Protein AF-A0A7V6IPU3-F1 (afdb_monomer)

pLDDT: mean 72.66, std 13.8, range [31.92, 90.69]

Nearest PDB structures (foldseek):
  6m97-assembly1_A  TM=2.566E-01  e=7.942E+00  Salmo salar

Radius of gyration: 19.43 Å; Cα contacts (8 Å, |Δi|>4): 149; chains: 1; bounding box: 66×38×51 Å

Mean predicted aligned error: 11.14 Å

Foldseek 3Di:
DDDDDDDDPPDPPPPPVDDDPVLVVLLVVLLVVLLVLLVVLVVVCVPVVCVVVSLVVSLVVCVVSLLVSLVVDQDFPSQLSSLLSNQVSVCVVPLNPQLNVLSNVLSNVLRVLCVVVVSPDPVSSVVSSVSSSCSSVSSCVCVVVCVVVVVVVVVVD

Sequence (157 aa):
MPKTKKEEKQAIIPENKQFTARDAIQIGLHAALLFFLSGLVGSIGFVPVLYPAAPFVIAIVCGPVFFLFLNKVRHFGMITAVGTLQGAFLAITGHGIYSLLAAFILGLIADILCRMGNYRSFKHSLFGYAFYAVIMATSYFPMIFSADTFYANIANS

Solvent-accessible surface area (backbone atoms only — not comparable to full-atom values): 8663 Å² total; per-residue (Å²): 140,89,83,82,88,82,88,78,90,71,71,85,68,75,85,70,88,64,90,45,74,68,55,55,51,49,37,51,54,51,34,52,52,50,49,53,51,43,53,60,47,48,59,61,31,76,45,73,87,41,39,84,52,32,48,59,55,38,36,65,66,44,45,64,54,52,56,58,44,44,76,69,58,86,64,89,57,51,53,24,52,28,31,30,52,47,13,46,51,45,26,74,75,67,50,36,71,63,22,28,56,48,11,38,55,32,12,45,50,18,31,52,40,20,55,76,30,70,67,71,38,68,71,28,48,50,52,16,47,52,38,46,44,47,43,58,54,37,58,51,48,59,60,64,73,42,42,62,58,49,54,53,50,61,75,74,107

Secondary structure (DSSP, 8-state):
-----------------S--HHHHHHHHHHHHHHHHHHHHHHGGGGSGGGTTTHHHHHHHHHHHHHHHHHTT--STTHHHHHHHHHHHHHIIIII-HHHHHHHHHHHHHHHHHHHHTTTT-HHHHHHHHHHHHHHHHGGGHHHHHTHHHHHHHHHT-

Structure (mmCIF, N/CA/C/O backbone):
data_AF-A0A7V6IPU3-F1
#
_entry.id   AF-A0A7V6IPU3-F1
#
loop_
_atom_site.group_PDB
_atom_site.id
_atom_site.type_symbol
_atom_site.label_atom_id
_atom_site.label_alt_id
_atom_site.label_comp_id
_atom_site.label_asym_id
_atom_site.label_entity_id
_atom_site.label_seq_id
_atom_site.pdbx_PDB_ins_code
_atom_site.Cartn_x
_atom_site.Cartn_y
_atom_site.Cartn_z
_atom_site.occupancy
_atom_site.B_iso_or_equiv
_atom_site.auth_seq_id
_atom_site.auth_comp_id
_atom_site.auth_asym_id
_atom_site.auth_atom_id
_atom_site.pdbx_PDB_model_num
ATOM 1 N N . MET A 1 1 ? -44.914 -26.366 18.063 1.00 41.62 1 MET A N 1
ATOM 2 C CA . MET A 1 1 ? -43.564 -26.955 17.940 1.00 41.62 1 MET A CA 1
ATOM 3 C C . MET A 1 1 ? -42.549 -25.809 17.890 1.00 41.62 1 MET A C 1
ATOM 5 O O . MET A 1 1 ? -42.590 -25.040 16.939 1.00 41.62 1 MET A O 1
ATOM 9 N N . PRO A 1 2 ? -41.757 -25.605 18.955 1.00 43.22 2 PRO A N 1
ATOM 10 C CA . PRO A 1 2 ? -40.824 -24.490 19.119 1.00 43.22 2 PRO A CA 1
ATOM 11 C C . PRO A 1 2 ? -39.392 -24.855 18.689 1.00 43.22 2 PRO A C 1
ATOM 13 O O . PRO A 1 2 ? -38.959 -25.983 18.910 1.00 43.22 2 PRO A O 1
ATOM 16 N N . LYS A 1 3 ? -38.644 -23.872 18.171 1.00 41.22 3 LYS A N 1
ATOM 17 C CA . LYS A 1 3 ? -37.190 -23.697 18.374 1.00 41.22 3 LYS A CA 1
ATOM 18 C C . LYS A 1 3 ? -36.912 -22.183 18.442 1.00 41.22 3 LYS A C 1
ATOM 20 O O . LYS A 1 3 ? -37.068 -21.494 17.445 1.00 41.22 3 LYS A O 1
ATOM 25 N N . THR A 1 4 ? -36.912 -21.586 19.637 1.00 41.66 4 THR A N 1
ATOM 26 C CA . THR A 1 4 ? -35.727 -21.161 20.428 1.00 41.66 4 THR A CA 1
ATOM 27 C C . THR A 1 4 ? -34.761 -20.230 19.676 1.00 41.66 4 THR A C 1
ATOM 29 O O . THR A 1 4 ? -34.128 -20.676 18.733 1.00 41.66 4 THR A O 1
ATOM 32 N N . LYS A 1 5 ? -34.732 -18.914 19.955 1.00 43.34 5 LYS A N 1
ATOM 33 C CA . LYS A 1 5 ? -34.099 -18.189 21.093 1.00 43.34 5 LYS A CA 1
ATOM 34 C C . LYS A 1 5 ? -32.585 -17.989 20.884 1.00 43.34 5 LYS A C 1
ATOM 36 O O . LYS A 1 5 ? -31.898 -18.977 20.662 1.00 43.34 5 LYS A O 1
ATOM 41 N N . LYS A 1 6 ? -32.141 -16.743 21.140 1.00 31.92 6 LYS A N 1
ATOM 42 C CA . LYS A 1 6 ? -30.771 -16.235 21.405 1.00 31.92 6 LYS A CA 1
ATOM 43 C C . LYS A 1 6 ? -30.076 -15.514 20.239 1.00 31.92 6 LYS A C 1
ATOM 45 O O . LYS A 1 6 ? -29.874 -16.089 19.186 1.00 31.92 6 LYS A O 1
ATOM 50 N N . GLU A 1 7 ? -29.943 -14.188 20.367 1.00 37.41 7 GLU A N 1
ATOM 51 C CA . GLU A 1 7 ? -28.672 -13.480 20.673 1.00 37.41 7 GLU A CA 1
ATOM 52 C C . GLU A 1 7 ? -27.979 -13.146 19.332 1.00 37.41 7 GLU A C 1
ATOM 54 O O . GLU A 1 7 ? -27.598 -14.032 18.595 1.00 37.41 7 GLU A O 1
ATOM 59 N N . GLU A 1 8 ? -27.952 -11.908 18.843 1.00 40.06 8 GLU A N 1
ATOM 60 C CA . GLU A 1 8 ? -27.145 -10.830 19.401 1.00 40.06 8 GLU A CA 1
ATOM 61 C C . GLU A 1 8 ? -27.760 -9.453 19.128 1.00 40.06 8 GLU A C 1
ATOM 63 O O . GLU A 1 8 ? -27.761 -8.914 18.021 1.00 40.06 8 GLU A O 1
ATOM 68 N N . LYS A 1 9 ? -28.191 -8.831 20.219 1.00 40.31 9 LYS A N 1
ATOM 69 C CA . LYS A 1 9 ? -28.254 -7.385 20.381 1.00 40.31 9 LYS A CA 1
ATOM 70 C C . LYS A 1 9 ? -26.805 -6.864 20.381 1.00 40.31 9 LYS A C 1
ATOM 72 O O . LYS A 1 9 ? -26.253 -6.595 21.442 1.00 40.31 9 LYS A O 1
ATOM 77 N N . GLN A 1 10 ? -26.147 -6.815 19.221 1.00 39.28 10 GLN A N 1
ATOM 78 C CA . GLN A 1 10 ? -24.788 -6.277 19.118 1.00 39.28 10 GLN A CA 1
ATOM 79 C C . GLN A 1 10 ? -24.869 -4.756 19.211 1.00 39.28 10 GLN A C 1
ATOM 81 O O . GLN A 1 10 ? -25.405 -4.086 18.329 1.00 39.28 10 GLN A O 1
ATOM 86 N N . ALA A 1 11 ? -24.406 -4.263 20.358 1.00 37.53 11 ALA A N 1
ATOM 87 C CA . ALA A 1 11 ? -24.369 -2.872 20.757 1.00 37.53 11 ALA A CA 1
ATOM 88 C C . ALA A 1 11 ? -24.017 -1.956 19.581 1.00 37.53 11 ALA A C 1
ATOM 90 O O . ALA A 1 11 ? -22.993 -2.131 18.922 1.00 37.53 11 ALA A O 1
ATOM 91 N N . ILE A 1 12 ? -24.855 -0.945 19.369 1.00 44.53 12 ILE A N 1
ATOM 92 C CA . ILE A 1 12 ? -24.454 0.281 18.691 1.00 44.53 12 ILE A CA 1
ATOM 93 C C . ILE A 1 12 ? -23.377 0.877 19.604 1.00 44.53 12 ILE A C 1
ATOM 95 O O . ILE A 1 12 ? -23.681 1.584 20.561 1.00 44.53 12 ILE A O 1
ATOM 99 N N . ILE A 1 13 ? -22.126 0.454 19.412 1.00 47.09 13 ILE A N 1
ATOM 100 C CA . ILE A 1 13 ? -20.990 1.024 20.124 1.00 47.09 13 ILE A CA 1
ATOM 101 C C . ILE A 1 13 ? -20.933 2.469 19.628 1.00 47.09 13 ILE A C 1
ATOM 103 O O . ILE A 1 13 ? -20.853 2.661 18.412 1.00 47.09 13 ILE A O 1
ATOM 107 N N . PRO A 1 14 ? -21.047 3.471 20.515 1.00 36.78 14 PRO A N 1
ATOM 108 C CA . PRO A 1 14 ? -21.020 4.864 20.103 1.00 36.78 14 PRO A CA 1
ATOM 109 C C . PRO A 1 14 ? -19.764 5.095 19.264 1.00 36.78 14 PRO A C 1
ATOM 111 O O . PRO A 1 14 ? -18.676 4.656 19.641 1.00 36.78 14 PRO A O 1
ATOM 114 N N . GLU A 1 15 ? -19.939 5.723 18.102 1.00 49.12 15 GLU A N 1
ATOM 115 C CA . GLU A 1 15 ? -18.856 6.114 17.204 1.00 49.12 15 GLU A CA 1
ATOM 116 C C . GLU A 1 15 ? -17.942 7.084 17.964 1.00 49.12 15 GLU A C 1
ATOM 118 O O . GLU A 1 15 ? -18.152 8.297 17.974 1.00 49.12 15 GLU A O 1
ATOM 123 N N . ASN A 1 16 ? -16.949 6.549 18.677 1.00 46.47 16 ASN A N 1
ATOM 124 C CA . ASN A 1 16 ? -15.924 7.373 19.284 1.00 46.47 16 ASN A CA 1
ATOM 125 C C . ASN A 1 16 ? -15.038 7.879 18.145 1.00 46.47 16 ASN A C 1
ATOM 127 O O . ASN A 1 16 ? -14.194 7.154 17.633 1.00 46.47 16 ASN A O 1
ATOM 131 N N . LYS A 1 17 ? -15.262 9.127 17.729 1.00 53.28 17 LYS A N 1
ATOM 132 C CA . LYS A 1 17 ? -14.516 9.830 16.671 1.00 53.28 17 LYS A CA 1
ATOM 133 C C . LYS A 1 17 ? -13.022 10.032 16.972 1.00 53.28 17 LYS A C 1
ATOM 135 O O . LYS A 1 17 ? -12.329 10.662 16.177 1.00 53.28 17 LYS A O 1
ATOM 140 N N . GLN A 1 18 ? -12.527 9.568 18.116 1.00 59.38 18 GLN A N 1
ATOM 141 C CA . GLN A 1 18 ? -11.155 9.790 18.552 1.00 59.38 18 GLN A CA 1
ATOM 142 C C . GLN A 1 18 ? -10.269 8.598 18.186 1.00 59.38 18 GLN A C 1
ATOM 144 O O . GLN A 1 18 ? -10.497 7.480 18.649 1.00 59.38 18 GLN A O 1
ATOM 149 N N . PHE A 1 19 ? -9.231 8.865 17.386 1.00 65.75 19 PHE A N 1
ATOM 150 C CA . PHE A 1 19 ? -8.147 7.921 17.123 1.00 65.75 19 PHE A CA 1
ATOM 151 C C . PHE A 1 19 ? -7.575 7.426 18.450 1.00 65.75 19 PHE A C 1
ATOM 153 O O . PHE A 1 19 ? -6.974 8.189 19.208 1.00 65.75 19 PHE A O 1
ATOM 160 N N . THR A 1 20 ? -7.775 6.145 18.746 1.00 78.06 20 THR A N 1
ATOM 161 C CA . THR A 1 20 ? -7.252 5.549 19.972 1.00 78.06 20 THR A CA 1
ATOM 162 C C . THR A 1 20 ? -5.843 5.020 19.709 1.00 78.06 20 THR A C 1
ATOM 164 O O . THR A 1 20 ? -5.537 4.565 18.609 1.00 78.06 20 THR A O 1
ATOM 167 N N . ALA A 1 21 ? -4.974 4.994 20.725 1.00 78.69 21 ALA A N 1
ATOM 168 C CA . ALA A 1 21 ? -3.631 4.407 20.607 1.00 78.69 21 ALA A CA 1
ATOM 169 C C . ALA A 1 21 ? -3.652 2.964 20.053 1.00 78.69 21 ALA A C 1
ATOM 171 O O . ALA A 1 21 ? -2.749 2.549 19.332 1.00 78.69 21 ALA A O 1
ATOM 172 N N . ARG A 1 22 ? -4.723 2.208 20.332 1.00 78.62 22 ARG A N 1
ATOM 173 C CA . ARG A 1 22 ? -4.959 0.874 19.761 1.00 78.62 22 ARG A CA 1
ATOM 174 C C . ARG A 1 22 ? -5.102 0.886 18.238 1.00 78.62 22 ARG A C 1
ATOM 176 O O . ARG A 1 22 ? -4.602 -0.036 17.603 1.00 78.62 22 ARG A O 1
ATOM 183 N N . ASP A 1 23 ? -5.738 1.902 17.665 1.00 80.81 23 ASP A N 1
ATOM 184 C CA . ASP A 1 23 ? -5.929 2.017 16.215 1.00 80.81 23 ASP A CA 1
ATOM 185 C C . ASP A 1 23 ? -4.597 2.331 15.531 1.00 80.81 23 ASP A C 1
ATOM 187 O O . ASP A 1 23 ? -4.256 1.719 14.523 1.00 80.81 23 ASP A O 1
ATOM 191 N N . ALA A 1 24 ? -3.787 3.206 16.137 1.00 80.56 24 ALA A N 1
ATOM 192 C CA . ALA A 1 24 ? -2.435 3.495 15.662 1.00 80.56 24 ALA A CA 1
ATOM 193 C C . ALA A 1 24 ? -1.543 2.239 15.660 1.00 80.56 24 ALA A C 1
ATOM 195 O O . ALA A 1 24 ? -0.838 1.982 14.684 1.00 80.56 24 ALA A O 1
ATOM 196 N N . ILE A 1 25 ? -1.622 1.412 16.712 1.00 86.06 25 ILE A N 1
ATOM 197 C CA . ILE A 1 25 ? -0.903 0.129 16.778 1.00 86.06 25 ILE A CA 1
ATOM 198 C C . ILE A 1 25 ? -1.369 -0.818 15.665 1.00 86.06 25 ILE A C 1
ATOM 200 O O . ILE A 1 25 ? -0.543 -1.477 15.038 1.00 86.06 25 ILE A O 1
ATOM 204 N N . GLN A 1 26 ? -2.676 -0.888 15.394 1.00 85.50 26 GLN A N 1
ATOM 205 C CA . GLN A 1 26 ? -3.202 -1.729 14.318 1.00 85.50 26 GLN A CA 1
ATOM 206 C C . GLN A 1 26 ? -2.744 -1.253 12.941 1.00 85.50 26 GLN A C 1
ATOM 208 O O . GLN A 1 26 ? -2.294 -2.078 12.155 1.00 85.50 26 GLN A O 1
ATOM 213 N N . ILE A 1 27 ? -2.803 0.054 12.673 1.00 87.12 27 ILE A N 1
ATOM 214 C CA . ILE A 1 27 ? -2.306 0.661 11.430 1.00 87.12 27 ILE A CA 1
ATOM 215 C C . ILE A 1 27 ? -0.831 0.316 11.227 1.00 87.12 27 ILE A C 1
ATOM 217 O O . ILE A 1 27 ? -0.463 -0.179 10.164 1.00 87.12 27 ILE A O 1
ATOM 221 N N . GLY A 1 28 ? 0.003 0.528 12.249 1.00 85.25 28 GLY A N 1
ATOM 222 C CA . GLY A 1 28 ? 1.436 0.245 12.176 1.00 85.25 28 GLY A CA 1
ATOM 223 C C . GLY A 1 28 ? 1.734 -1.236 11.943 1.00 85.25 28 GLY A C 1
ATOM 224 O O . GLY A 1 28 ? 2.519 -1.573 11.060 1.00 85.25 28 GLY A O 1
ATOM 225 N N . LEU A 1 29 ? 1.065 -2.129 12.680 1.00 89.44 29 LEU A N 1
ATOM 226 C CA . LEU A 1 29 ? 1.227 -3.576 12.521 1.00 89.44 29 LEU A CA 1
ATOM 227 C C . LEU A 1 29 ? 0.838 -4.035 11.111 1.00 89.44 29 LEU A C 1
ATOM 229 O O . LEU A 1 29 ? 1.544 -4.840 10.504 1.00 89.44 29 LEU A O 1
ATOM 233 N N . HIS A 1 30 ? -0.274 -3.523 10.583 1.00 87.50 30 HIS A N 1
ATOM 234 C CA . HIS A 1 30 ? -0.751 -3.900 9.257 1.00 87.50 30 HIS A CA 1
ATOM 235 C C . HIS A 1 30 ? 0.126 -3.353 8.141 1.00 87.50 30 HIS A C 1
ATOM 237 O O . HIS A 1 30 ? 0.440 -4.089 7.209 1.00 87.50 30 HIS A O 1
ATOM 243 N N . ALA A 1 31 ? 0.561 -2.098 8.260 1.00 87.88 31 ALA A N 1
ATOM 244 C CA . ALA A 1 31 ? 1.509 -1.496 7.332 1.00 87.88 31 ALA A CA 1
ATOM 245 C C . ALA A 1 31 ? 2.838 -2.266 7.320 1.00 87.88 31 ALA A C 1
ATOM 247 O O . ALA A 1 31 ? 3.347 -2.581 6.249 1.00 87.88 31 ALA A O 1
ATOM 248 N N . ALA A 1 32 ? 3.364 -2.653 8.488 1.00 89.75 32 ALA A N 1
ATOM 249 C CA . ALA A 1 32 ? 4.578 -3.463 8.576 1.00 89.75 32 ALA A CA 1
ATOM 250 C C . ALA A 1 32 ? 4.401 -4.835 7.906 1.00 89.75 32 ALA A C 1
ATOM 252 O O . ALA A 1 32 ? 5.260 -5.265 7.139 1.00 89.75 32 ALA A O 1
ATOM 253 N N . LEU A 1 33 ? 3.272 -5.510 8.144 1.00 90.69 33 LEU A N 1
ATOM 254 C CA . LEU A 1 33 ? 2.990 -6.817 7.552 1.00 90.69 33 LEU A CA 1
ATOM 255 C C . LEU A 1 33 ? 2.867 -6.741 6.023 1.00 90.69 33 LEU A C 1
ATOM 257 O O . LEU A 1 33 ? 3.456 -7.554 5.312 1.00 90.69 33 LEU A O 1
ATOM 261 N N . LEU A 1 34 ? 2.132 -5.750 5.515 1.00 88.38 34 LEU A N 1
ATOM 262 C CA . LEU A 1 34 ? 1.968 -5.522 4.080 1.00 88.38 34 LEU A CA 1
ATOM 263 C C . LEU A 1 34 ? 3.282 -5.105 3.418 1.00 88.38 34 LEU A C 1
ATOM 265 O O . LEU A 1 34 ? 3.545 -5.524 2.292 1.00 88.38 34 LEU A O 1
ATOM 269 N N . PHE A 1 35 ? 4.123 -4.330 4.102 1.00 85.25 35 PHE A N 1
ATOM 270 C CA . PHE A 1 35 ? 5.467 -3.991 3.640 1.00 85.25 35 PHE A CA 1
ATOM 271 C C . PHE A 1 35 ? 6.352 -5.237 3.516 1.00 85.25 35 PHE A C 1
ATOM 273 O O . PHE A 1 35 ? 6.901 -5.485 2.445 1.00 85.25 35 PHE A O 1
ATOM 280 N N . PHE A 1 36 ? 6.429 -6.068 4.561 1.00 88.94 36 PHE A N 1
ATOM 281 C CA . PHE A 1 36 ? 7.221 -7.302 4.536 1.00 88.94 36 PHE A CA 1
ATOM 282 C C . PHE A 1 36 ? 6.757 -8.270 3.441 1.00 88.94 36 PHE A C 1
ATOM 284 O O . PHE A 1 36 ? 7.581 -8.796 2.695 1.00 88.94 36 PHE A O 1
ATOM 291 N N . LEU A 1 37 ? 5.445 -8.479 3.304 1.00 88.94 37 LEU A N 1
ATOM 292 C CA . LEU A 1 37 ? 4.889 -9.349 2.264 1.00 88.94 37 LEU A CA 1
ATOM 293 C C . LEU A 1 37 ? 5.165 -8.808 0.862 1.00 88.94 37 LEU A C 1
ATOM 295 O O . LEU A 1 37 ? 5.604 -9.556 -0.011 1.00 88.94 37 LEU A O 1
ATOM 299 N N . SER A 1 38 ? 4.959 -7.506 0.657 1.00 83.19 38 SER A N 1
ATOM 300 C CA . SER A 1 38 ? 5.224 -6.867 -0.634 1.00 83.19 38 SER A CA 1
ATOM 301 C C . SER A 1 38 ? 6.713 -6.896 -0.982 1.00 83.19 38 SER A C 1
ATOM 303 O O . SER A 1 38 ? 7.046 -7.097 -2.143 1.00 83.19 38 SER A O 1
ATOM 305 N N . GLY A 1 39 ? 7.615 -6.769 -0.002 1.00 82.56 39 GLY A N 1
ATOM 306 C CA . GLY A 1 39 ? 9.062 -6.881 -0.214 1.00 82.56 39 GLY A CA 1
ATOM 307 C C . GLY A 1 39 ? 9.516 -8.302 -0.574 1.00 82.56 39 GLY A C 1
ATOM 308 O O . GLY A 1 39 ? 10.305 -8.485 -1.504 1.00 82.56 39 GLY A O 1
ATOM 309 N N . LEU A 1 40 ? 8.976 -9.322 0.104 1.00 85.44 40 LEU A N 1
ATOM 310 C CA . LEU A 1 40 ? 9.280 -10.730 -0.190 1.00 85.44 40 LEU A CA 1
ATOM 311 C C . LEU A 1 40 ? 8.829 -11.122 -1.599 1.00 85.44 40 LEU A C 1
ATOM 313 O O . LEU A 1 40 ? 9.598 -11.703 -2.360 1.00 85.44 40 LEU A O 1
ATOM 317 N N . VAL A 1 41 ?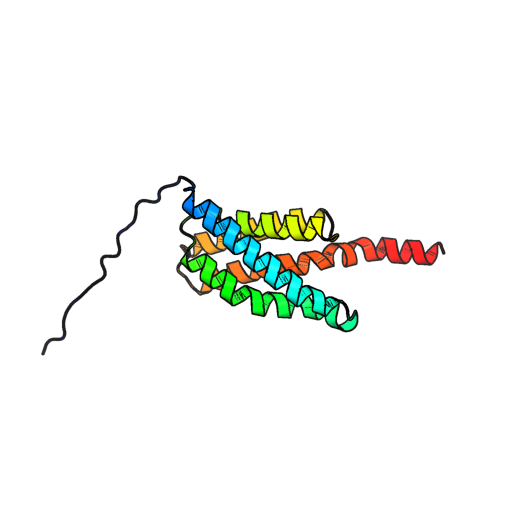 7.595 -10.774 -1.964 1.00 81.94 41 VAL A N 1
ATOM 318 C CA . VAL A 1 41 ? 7.060 -11.077 -3.298 1.00 81.94 41 VAL A CA 1
ATOM 319 C C . VAL A 1 41 ? 7.697 -10.175 -4.358 1.00 81.94 41 VAL A C 1
ATOM 321 O O . VAL A 1 41 ? 8.001 -10.637 -5.453 1.00 81.94 41 VAL A O 1
ATOM 324 N N . GLY A 1 42 ? 7.979 -8.912 -4.032 1.00 76.00 42 GLY A N 1
ATOM 325 C CA . GLY A 1 42 ? 8.672 -7.973 -4.915 1.00 76.00 42 GLY A CA 1
ATOM 326 C C . GLY A 1 42 ? 10.069 -8.447 -5.319 1.00 76.00 42 GLY A C 1
ATOM 327 O O . GLY A 1 42 ? 10.499 -8.186 -6.439 1.00 76.00 42 GLY A O 1
ATOM 328 N N . SER A 1 43 ? 10.733 -9.239 -4.471 1.00 78.62 43 SER A N 1
ATOM 329 C CA . SER A 1 43 ? 12.028 -9.861 -4.787 1.00 78.62 43 SER A CA 1
ATOM 330 C C . SER A 1 43 ? 11.950 -10.853 -5.962 1.00 78.62 43 SER A C 1
ATOM 332 O O . SER A 1 43 ? 12.940 -11.064 -6.656 1.00 78.62 43 SER A O 1
ATOM 334 N N . ILE A 1 44 ? 10.768 -11.411 -6.260 1.00 73.75 44 ILE A N 1
ATOM 335 C CA . ILE A 1 44 ? 10.529 -12.268 -7.440 1.00 73.75 44 ILE A CA 1
ATOM 336 C C . ILE A 1 44 ? 10.580 -11.444 -8.742 1.00 73.75 44 ILE A C 1
ATOM 338 O O . ILE A 1 44 ? 10.919 -11.965 -9.805 1.00 73.75 44 ILE A O 1
ATOM 342 N N . GLY A 1 45 ? 10.316 -10.135 -8.659 1.00 66.56 45 GLY A N 1
ATOM 343 C CA . GLY A 1 45 ? 10.393 -9.190 -9.775 1.00 66.56 45 GLY A CA 1
ATOM 344 C C . GLY A 1 45 ? 11.809 -8.926 -10.301 1.00 66.56 45 GLY A C 1
ATOM 345 O O . GLY A 1 45 ? 11.954 -8.171 -11.257 1.00 66.56 45 GLY A O 1
ATOM 346 N N . PHE A 1 46 ? 12.848 -9.547 -9.727 1.00 66.00 46 PHE A N 1
ATOM 347 C CA . PHE A 1 46 ? 14.221 -9.462 -10.241 1.00 66.00 46 PHE A CA 1
ATOM 348 C C . PHE A 1 46 ? 14.367 -10.081 -11.643 1.00 66.00 46 PHE A C 1
ATOM 350 O O . PHE A 1 46 ? 15.280 -9.730 -12.385 1.00 66.00 46 PHE A O 1
ATOM 357 N N . VAL A 1 47 ? 13.448 -10.975 -12.034 1.00 77.50 47 VAL A N 1
ATOM 358 C CA . VAL A 1 47 ? 13.330 -11.461 -13.414 1.00 77.50 47 VAL A CA 1
ATOM 359 C C . VAL A 1 47 ? 12.485 -10.458 -14.216 1.00 77.50 47 VAL A C 1
ATOM 361 O O . VAL A 1 47 ? 11.279 -10.372 -13.971 1.00 77.50 47 VAL A O 1
ATOM 364 N N . PRO A 1 48 ? 13.046 -9.738 -15.211 1.00 68.31 48 PRO A N 1
ATOM 365 C CA . PRO A 1 48 ? 12.348 -8.649 -15.909 1.00 68.31 48 PRO A CA 1
ATOM 366 C C . PRO A 1 48 ? 11.024 -9.067 -16.566 1.00 68.31 48 PRO A C 1
ATOM 368 O O . PRO A 1 48 ? 10.071 -8.296 -16.604 1.00 68.31 48 PRO A O 1
ATOM 371 N N . VAL A 1 49 ? 10.933 -10.317 -17.029 1.00 75.56 49 VAL A N 1
ATOM 372 C CA . VAL A 1 49 ? 9.717 -10.889 -17.635 1.00 75.56 49 VAL A CA 1
ATOM 373 C C . VAL A 1 49 ? 8.585 -11.066 -16.617 1.00 75.56 49 VAL A C 1
ATOM 375 O O . VAL A 1 49 ? 7.414 -10.955 -16.970 1.00 75.56 49 VAL A O 1
ATOM 378 N N . LEU A 1 50 ? 8.914 -11.315 -15.346 1.00 75.12 50 LEU A N 1
ATOM 379 C CA . LEU A 1 50 ? 7.933 -11.468 -14.269 1.00 75.12 50 LEU A CA 1
ATOM 380 C C . LEU A 1 50 ? 7.584 -10.137 -13.604 1.00 75.12 50 LEU A C 1
ATOM 382 O O . LEU A 1 50 ? 6.638 -10.088 -12.817 1.00 75.12 50 LEU A O 1
ATOM 386 N N . TYR A 1 51 ? 8.296 -9.057 -13.938 1.00 73.25 51 TYR A N 1
ATOM 387 C CA . TYR A 1 51 ? 8.055 -7.744 -13.360 1.00 73.25 51 TYR A CA 1
ATOM 388 C C . TYR A 1 51 ? 6.591 -7.305 -13.517 1.00 73.25 51 TYR A C 1
ATOM 390 O O . TYR A 1 51 ? 6.010 -6.954 -12.502 1.00 73.25 51 TYR A O 1
ATOM 398 N N . PRO A 1 52 ? 5.913 -7.416 -14.681 1.00 76.50 52 PRO A N 1
ATOM 399 C CA . PRO A 1 52 ? 4.490 -7.064 -14.804 1.00 76.50 52 PRO A CA 1
ATOM 400 C C . PRO A 1 52 ? 3.531 -8.012 -14.063 1.00 76.50 52 PRO A C 1
ATOM 402 O O . PRO A 1 52 ? 2.413 -7.625 -13.731 1.00 76.50 52 PRO A O 1
ATOM 405 N N . ALA A 1 53 ? 3.950 -9.254 -13.799 1.00 79.12 53 ALA A N 1
ATOM 406 C CA . ALA A 1 53 ? 3.152 -10.244 -13.075 1.00 79.12 53 ALA A CA 1
ATOM 407 C C . ALA A 1 53 ? 3.254 -10.082 -11.545 1.00 79.12 53 ALA A C 1
ATOM 409 O O . ALA A 1 53 ? 2.336 -10.469 -10.819 1.00 79.12 53 ALA A O 1
ATOM 410 N N . ALA A 1 54 ? 4.335 -9.472 -11.049 1.00 79.38 54 ALA A N 1
ATOM 411 C CA . ALA A 1 54 ? 4.578 -9.224 -9.629 1.00 79.38 54 ALA A CA 1
ATOM 412 C C . ALA A 1 54 ? 3.395 -8.573 -8.871 1.00 79.38 54 ALA A C 1
ATOM 414 O O . ALA A 1 54 ? 3.008 -9.115 -7.836 1.00 79.38 54 ALA A O 1
ATOM 415 N N . PRO A 1 55 ? 2.746 -7.487 -9.345 1.00 79.25 55 PRO A N 1
ATOM 416 C CA . PRO A 1 55 ? 1.651 -6.822 -8.634 1.00 79.25 55 PRO A CA 1
ATOM 417 C C . PRO A 1 55 ? 0.422 -7.715 -8.484 1.00 79.25 55 PRO A C 1
ATOM 419 O O . PRO A 1 55 ? -0.289 -7.594 -7.491 1.00 79.25 55 PRO A O 1
ATOM 422 N N . PHE A 1 56 ? 0.189 -8.648 -9.412 1.00 82.50 56 PHE A N 1
ATOM 423 C CA . PHE A 1 56 ? -0.906 -9.612 -9.301 1.00 82.50 56 PHE A CA 1
ATOM 424 C C . PHE A 1 56 ? -0.644 -10.622 -8.184 1.00 82.50 56 PHE A C 1
ATOM 426 O O . PHE A 1 56 ? -1.536 -10.906 -7.385 1.00 82.50 56 PHE A O 1
ATOM 433 N N . VAL A 1 57 ? 0.590 -11.123 -8.087 1.00 83.06 57 VAL A N 1
ATOM 434 C CA . VAL A 1 57 ? 0.989 -12.037 -7.009 1.00 83.06 57 VAL A CA 1
ATOM 435 C C . VAL A 1 57 ? 0.954 -11.313 -5.661 1.00 83.06 57 VAL A C 1
ATOM 437 O O . VAL A 1 57 ? 0.393 -11.839 -4.700 1.00 83.06 57 VAL A O 1
ATOM 440 N N . ILE A 1 58 ? 1.473 -10.080 -5.603 1.00 83.44 58 ILE A N 1
ATOM 441 C CA . ILE A 1 58 ? 1.428 -9.234 -4.401 1.00 83.44 58 ILE A CA 1
ATOM 442 C C . ILE A 1 58 ? -0.018 -8.998 -3.981 1.00 83.44 58 ILE A C 1
ATOM 444 O O . ILE A 1 58 ? -0.332 -9.166 -2.807 1.00 83.44 58 ILE A O 1
ATOM 448 N N . ALA A 1 59 ? -0.909 -8.656 -4.917 1.00 84.25 59 ALA A N 1
ATOM 449 C CA . ALA A 1 59 ? -2.321 -8.481 -4.619 1.00 84.25 59 ALA A CA 1
ATOM 450 C C . ALA A 1 59 ? -2.874 -9.752 -3.960 1.00 84.25 59 ALA A C 1
ATOM 452 O O . ALA A 1 59 ? -3.291 -9.691 -2.803 1.00 84.25 59 ALA A O 1
ATOM 453 N N . ILE A 1 60 ? -2.780 -10.914 -4.611 1.00 85.44 60 ILE A N 1
ATOM 454 C CA . ILE A 1 60 ? -3.328 -12.177 -4.086 1.00 85.44 60 ILE A CA 1
ATOM 455 C C . ILE A 1 60 ? -2.833 -12.474 -2.661 1.00 85.44 60 ILE A C 1
ATOM 457 O O . ILE A 1 60 ? -3.633 -12.844 -1.802 1.00 85.44 60 ILE A O 1
ATOM 461 N N . VAL A 1 61 ? -1.545 -12.262 -2.384 1.00 86.00 61 VAL A N 1
ATOM 462 C CA . VAL A 1 61 ? -0.953 -12.506 -1.058 1.00 86.00 61 VAL A CA 1
ATOM 463 C C . VAL A 1 61 ? -1.380 -11.450 -0.026 1.00 86.00 61 VAL A C 1
ATOM 465 O O . VAL A 1 61 ? -1.670 -11.785 1.124 1.00 86.00 61 VAL A O 1
ATOM 468 N N . CYS A 1 62 ? -1.471 -10.179 -0.418 1.00 84.31 62 CYS A N 1
ATOM 469 C CA . CYS A 1 62 ? -1.881 -9.076 0.455 1.00 84.31 62 CYS A CA 1
ATOM 470 C C . CYS A 1 62 ? -3.399 -9.023 0.700 1.00 84.31 62 CYS A C 1
ATOM 472 O O . CYS A 1 62 ? -3.839 -8.402 1.667 1.00 84.31 62 CYS A O 1
ATOM 474 N N . GLY A 1 63 ? -4.211 -9.683 -0.131 1.00 83.56 63 GLY A N 1
ATOM 475 C CA . GLY A 1 63 ? -5.672 -9.727 -0.011 1.00 83.56 63 GLY A CA 1
ATOM 476 C C . GLY A 1 63 ? -6.161 -10.238 1.346 1.00 83.56 63 GLY A C 1
ATOM 477 O O . GLY A 1 63 ? -6.833 -9.491 2.058 1.00 83.56 63 GLY A O 1
ATOM 478 N N . PRO A 1 64 ? -5.799 -11.465 1.765 1.00 85.31 64 PRO A N 1
ATOM 479 C CA . PRO A 1 64 ? -6.175 -12.007 3.071 1.00 85.31 64 PRO A CA 1
ATOM 480 C C . PRO A 1 64 ? -5.781 -11.092 4.231 1.00 85.31 64 PRO A C 1
ATOM 482 O O . PRO A 1 64 ? -6.554 -10.893 5.168 1.00 85.31 64 PRO A O 1
ATOM 485 N N . VAL A 1 65 ? -4.594 -10.488 4.143 1.00 85.38 65 VAL A N 1
ATOM 486 C CA . VAL A 1 65 ? -4.102 -9.540 5.139 1.00 85.38 65 VAL A CA 1
ATOM 487 C C . VAL A 1 65 ? -5.005 -8.315 5.184 1.00 85.38 65 VAL A C 1
ATOM 489 O O . VAL A 1 65 ? -5.472 -7.956 6.261 1.00 85.38 65 VAL A O 1
ATOM 492 N N . PHE A 1 66 ? -5.342 -7.717 4.047 1.00 82.00 66 PHE A N 1
ATOM 493 C CA . PHE A 1 66 ? -6.261 -6.582 3.988 1.00 82.00 66 PHE A CA 1
ATOM 494 C C . PHE A 1 66 ? -7.660 -6.912 4.540 1.00 82.00 66 PHE A C 1
ATOM 496 O O . PHE A 1 66 ? -8.243 -6.118 5.276 1.00 82.00 66 PHE A O 1
ATOM 503 N N . PHE A 1 67 ? -8.197 -8.105 4.281 1.00 82.12 67 PHE A N 1
ATOM 504 C CA . PHE A 1 67 ? -9.479 -8.513 4.868 1.00 82.12 67 PHE A CA 1
ATOM 505 C C . PHE A 1 67 ? -9.397 -8.728 6.389 1.00 82.12 67 PHE A C 1
ATOM 507 O O . PHE A 1 67 ? -10.331 -8.375 7.111 1.00 82.12 67 PHE A O 1
ATOM 514 N N . LEU A 1 68 ? -8.269 -9.228 6.909 1.00 82.44 68 LEU A N 1
ATOM 515 C CA . LEU A 1 68 ? -8.019 -9.272 8.355 1.00 82.44 68 LEU A CA 1
ATOM 516 C C . LEU A 1 68 ? -7.907 -7.871 8.969 1.00 82.44 68 LEU A C 1
ATOM 518 O O . LEU A 1 68 ? -8.329 -7.684 10.112 1.00 82.44 68 LEU A O 1
ATOM 522 N N . PHE A 1 69 ? -7.371 -6.896 8.225 1.00 79.44 69 PHE A N 1
ATOM 523 C CA . PHE A 1 69 ? -7.356 -5.492 8.640 1.00 79.44 69 PHE A CA 1
ATOM 524 C C . PHE A 1 69 ? -8.773 -4.970 8.803 1.00 79.44 69 PHE A C 1
ATOM 526 O O . PHE A 1 69 ? -9.122 -4.473 9.866 1.00 79.44 69 PHE A O 1
ATOM 533 N N . LEU A 1 70 ? -9.608 -5.139 7.775 1.00 74.50 70 LEU A N 1
ATOM 534 C CA . LEU A 1 70 ? -10.981 -4.638 7.746 1.00 74.50 70 LEU A CA 1
ATOM 535 C C . LEU A 1 70 ? -11.826 -5.139 8.921 1.00 74.50 70 LEU A C 1
ATOM 537 O O . LEU A 1 70 ? -12.619 -4.376 9.457 1.00 74.50 70 LEU A O 1
ATOM 541 N N . ASN A 1 71 ? -11.610 -6.377 9.377 1.00 74.12 71 ASN A N 1
ATOM 542 C CA . ASN A 1 71 ? -12.282 -6.914 10.567 1.00 74.12 71 ASN A CA 1
ATOM 543 C C . ASN A 1 71 ? -11.864 -6.228 11.880 1.00 74.12 71 ASN A C 1
ATOM 545 O O . ASN A 1 71 ? -12.575 -6.320 12.882 1.00 74.12 71 ASN A O 1
ATOM 549 N N . LYS A 1 72 ? -10.697 -5.579 11.903 1.00 69.88 72 LYS A N 1
ATOM 550 C CA . LYS A 1 72 ? -10.185 -4.819 13.048 1.00 69.88 72 LYS A CA 1
ATOM 551 C C . LYS A 1 72 ? -10.392 -3.311 12.904 1.00 69.88 72 LYS A C 1
ATOM 553 O O . LYS A 1 72 ? -10.435 -2.636 13.927 1.00 69.88 72 LYS A O 1
ATOM 558 N N . VAL A 1 73 ? -10.568 -2.802 11.683 1.00 66.44 73 VAL A N 1
ATOM 559 C CA . VAL A 1 73 ? -10.852 -1.390 11.403 1.00 66.44 73 VAL A CA 1
ATOM 560 C C . VAL A 1 73 ? -12.225 -1.015 11.956 1.00 66.44 73 VAL A C 1
ATOM 562 O O . VAL A 1 73 ? -13.243 -1.618 11.634 1.00 66.44 73 VAL A O 1
ATOM 565 N N . ARG A 1 74 ? -12.246 0.014 12.802 1.00 57.97 74 ARG A N 1
ATOM 566 C CA . ARG A 1 74 ? -13.442 0.510 13.498 1.00 57.97 74 ARG A CA 1
ATOM 567 C C . ARG A 1 74 ? -13.926 1.885 13.013 1.00 57.97 74 ARG A C 1
ATOM 569 O O . ARG A 1 74 ? -15.052 2.249 13.332 1.00 57.97 74 ARG A O 1
ATOM 576 N N . HIS A 1 75 ? -13.112 2.635 12.255 1.00 68.38 75 HIS A N 1
ATOM 577 C CA . HIS A 1 75 ? -13.324 4.055 11.928 1.00 68.38 75 HIS A CA 1
ATOM 578 C C . HIS A 1 75 ? -12.721 4.454 10.564 1.00 68.38 75 HIS A C 1
ATOM 580 O O . HIS A 1 75 ? -11.781 3.820 10.080 1.00 68.38 75 HIS A O 1
ATOM 586 N N . PHE A 1 76 ? -13.242 5.542 9.985 1.00 69.44 76 PHE A N 1
ATOM 587 C CA . PHE A 1 76 ? -12.741 6.174 8.756 1.00 69.44 76 PHE A CA 1
ATOM 588 C C . PHE A 1 76 ? -11.357 6.801 8.960 1.00 69.44 76 PHE A C 1
ATOM 590 O O . PHE A 1 76 ? -11.113 7.449 9.975 1.00 69.44 76 PHE A O 1
ATOM 597 N N . GLY A 1 77 ? -10.455 6.612 7.998 1.00 70.19 77 GLY A N 1
ATOM 598 C CA . GLY A 1 77 ? -9.080 7.123 8.007 1.00 70.19 77 GLY A CA 1
ATOM 599 C C . GLY A 1 77 ? -8.015 6.031 8.115 1.00 70.19 77 GLY A C 1
ATOM 600 O O . GLY A 1 77 ? -6.868 6.249 7.722 1.00 70.19 77 GLY A O 1
ATOM 601 N N . MET A 1 78 ? -8.358 4.841 8.621 1.00 77.56 78 MET A N 1
ATOM 602 C CA . MET A 1 78 ? -7.361 3.790 8.865 1.00 77.56 78 MET A CA 1
ATOM 603 C C . MET A 1 78 ? -6.807 3.176 7.576 1.00 77.56 78 MET A C 1
ATOM 605 O O . MET A 1 78 ? -5.612 2.900 7.493 1.00 77.56 78 MET A O 1
ATOM 609 N N . ILE A 1 79 ? -7.657 2.986 6.562 1.00 81.31 79 ILE A N 1
ATOM 610 C CA . ILE A 1 79 ? -7.243 2.435 5.262 1.00 81.31 79 ILE A CA 1
ATOM 611 C C . ILE A 1 79 ? -6.365 3.445 4.528 1.00 81.31 79 ILE A C 1
ATOM 613 O O . ILE A 1 79 ? -5.320 3.072 3.995 1.00 81.31 79 ILE A O 1
ATOM 617 N N . THR A 1 80 ? -6.735 4.727 4.577 1.00 83.44 80 THR A N 1
ATOM 618 C CA . THR A 1 80 ? -5.930 5.807 4.001 1.00 83.44 80 THR A CA 1
ATOM 619 C C . THR A 1 80 ? -4.563 5.899 4.678 1.00 83.44 80 THR A C 1
ATOM 621 O O . THR A 1 80 ? -3.552 6.004 3.988 1.00 83.44 80 THR A O 1
ATOM 624 N N . ALA A 1 81 ? -4.496 5.798 6.011 1.00 86.00 81 ALA A N 1
ATOM 625 C CA . ALA A 1 81 ? -3.234 5.833 6.750 1.00 86.00 81 ALA A CA 1
ATOM 626 C C . ALA A 1 81 ? -2.314 4.656 6.386 1.00 86.00 81 ALA A C 1
ATOM 628 O O . ALA A 1 81 ? -1.143 4.872 6.076 1.00 86.00 81 ALA A O 1
ATOM 629 N N . VAL A 1 82 ? -2.843 3.426 6.350 1.00 87.00 82 VAL A N 1
ATOM 630 C CA . VAL A 1 82 ? -2.076 2.242 5.922 1.00 87.00 82 VAL A CA 1
ATOM 631 C C . VAL A 1 82 ? -1.632 2.367 4.463 1.00 87.00 82 VAL A C 1
ATOM 633 O O . VAL A 1 82 ? -0.472 2.108 4.161 1.00 87.00 82 VAL A O 1
ATOM 636 N N . GLY A 1 83 ? -2.514 2.800 3.556 1.00 84.31 83 GLY A N 1
ATOM 637 C CA . GLY A 1 83 ? -2.181 3.013 2.143 1.00 84.31 83 GLY A CA 1
ATOM 638 C C . GLY A 1 83 ? -1.122 4.093 1.935 1.00 84.31 83 GLY A C 1
ATOM 639 O O . GLY A 1 83 ? -0.200 3.903 1.148 1.00 84.31 83 GLY A O 1
ATOM 640 N N . THR A 1 84 ? -1.190 5.184 2.695 1.00 86.00 84 THR A N 1
ATOM 641 C CA . THR A 1 84 ? -0.201 6.270 2.639 1.00 86.00 84 THR A CA 1
ATOM 642 C C . THR A 1 84 ? 1.153 5.812 3.170 1.00 86.00 84 THR A C 1
ATOM 644 O O . THR A 1 84 ? 2.170 6.084 2.538 1.00 86.00 84 THR A O 1
ATOM 647 N N . LEU A 1 85 ? 1.183 5.067 4.283 1.00 88.12 85 LEU A N 1
ATOM 648 C CA . LEU A 1 85 ? 2.413 4.452 4.792 1.00 88.12 85 LEU A CA 1
ATOM 649 C C . LEU A 1 85 ? 3.016 3.497 3.756 1.00 88.12 85 LEU A C 1
ATOM 651 O O . LEU A 1 85 ? 4.204 3.592 3.461 1.00 88.12 85 LEU A O 1
ATOM 655 N N . GLN A 1 86 ? 2.195 2.637 3.147 1.00 84.88 86 GLN A N 1
ATOM 656 C CA . GLN A 1 86 ? 2.618 1.733 2.076 1.00 84.88 86 GLN A CA 1
ATOM 657 C C . GLN A 1 86 ? 3.216 2.506 0.885 1.00 84.88 86 GLN A C 1
ATOM 659 O O . GLN A 1 86 ? 4.290 2.161 0.401 1.00 84.88 86 GLN A O 1
ATOM 664 N N . GLY A 1 87 ? 2.553 3.574 0.433 1.00 83.12 87 GLY A N 1
ATOM 665 C CA . GLY A 1 87 ? 3.031 4.431 -0.655 1.00 83.12 87 GLY A CA 1
ATOM 666 C C . GLY A 1 87 ? 4.326 5.169 -0.324 1.00 83.12 87 GLY A C 1
ATOM 667 O O . GLY A 1 87 ? 5.196 5.294 -1.183 1.00 83.12 87 GLY A O 1
ATOM 668 N N . ALA A 1 88 ? 4.490 5.609 0.926 1.00 85.62 88 ALA A N 1
ATOM 669 C CA . ALA A 1 88 ? 5.733 6.208 1.407 1.00 85.62 88 ALA A CA 1
ATOM 670 C C . ALA A 1 88 ? 6.886 5.202 1.366 1.00 85.62 88 ALA A C 1
ATOM 672 O O . ALA A 1 88 ? 7.970 5.540 0.896 1.00 85.62 88 ALA A O 1
ATOM 673 N N . PHE A 1 89 ? 6.642 3.951 1.766 1.00 83.62 89 PHE A N 1
ATOM 674 C CA . PHE A 1 89 ? 7.627 2.882 1.613 1.00 83.62 89 PHE A CA 1
ATOM 675 C C . PHE A 1 89 ? 7.992 2.639 0.146 1.00 83.62 89 PHE A C 1
ATOM 677 O O . PHE A 1 89 ? 9.177 2.575 -0.176 1.00 83.62 89 PHE A O 1
ATOM 684 N N . LEU A 1 90 ? 7.012 2.568 -0.761 1.00 79.81 90 LEU A N 1
ATOM 685 C CA . LEU A 1 90 ? 7.280 2.432 -2.200 1.00 79.81 90 LEU A CA 1
ATOM 686 C C . LEU A 1 90 ? 8.121 3.602 -2.738 1.00 79.81 90 LEU A C 1
ATOM 688 O O . LEU A 1 90 ? 9.069 3.384 -3.491 1.00 79.81 90 LEU A O 1
ATOM 692 N N . ALA A 1 91 ? 7.832 4.832 -2.309 1.00 80.69 91 ALA A N 1
ATOM 693 C CA . ALA A 1 91 ? 8.612 6.006 -2.691 1.00 80.69 91 ALA A CA 1
ATOM 694 C C . ALA A 1 91 ? 10.073 5.914 -2.209 1.00 80.69 91 ALA A C 1
ATOM 696 O O . ALA A 1 91 ? 10.982 6.190 -2.991 1.00 80.69 91 ALA A O 1
ATOM 697 N N . ILE A 1 92 ? 10.307 5.463 -0.967 1.00 81.06 92 ILE A N 1
ATOM 698 C CA . ILE A 1 92 ? 11.657 5.224 -0.417 1.00 81.06 92 ILE A CA 1
ATOM 699 C C . ILE A 1 92 ? 12.388 4.114 -1.188 1.00 81.06 92 ILE A C 1
ATOM 701 O O . ILE A 1 92 ? 13.602 4.181 -1.359 1.00 81.06 92 ILE A O 1
ATOM 705 N N . THR A 1 93 ? 11.659 3.117 -1.696 1.00 76.69 93 THR A N 1
ATOM 706 C CA . THR A 1 93 ? 12.226 1.978 -2.444 1.00 76.69 93 THR A CA 1
ATOM 707 C C . THR A 1 93 ? 12.694 2.365 -3.859 1.00 76.69 93 THR A C 1
ATOM 709 O O . THR A 1 93 ? 13.328 1.564 -4.539 1.00 76.69 93 THR A O 1
ATOM 712 N N . GLY A 1 94 ? 12.437 3.602 -4.303 1.00 68.00 94 GLY A N 1
ATOM 713 C CA . GLY A 1 94 ? 12.936 4.139 -5.574 1.00 68.00 94 GLY A CA 1
ATOM 714 C C . GLY A 1 94 ? 11.872 4.345 -6.655 1.00 68.00 94 GLY A C 1
ATOM 715 O O . GLY A 1 94 ? 12.198 4.836 -7.731 1.00 68.00 94 GLY A O 1
ATOM 716 N N . HIS A 1 95 ? 10.593 4.059 -6.383 1.00 69.88 95 HIS A N 1
ATOM 717 C CA . HIS A 1 95 ? 9.485 4.261 -7.338 1.00 69.88 95 HIS A CA 1
ATOM 718 C C . HIS A 1 95 ? 8.993 5.719 -7.448 1.00 69.88 95 HIS A C 1
ATOM 720 O O . HIS A 1 95 ? 8.006 6.001 -8.131 1.00 69.88 95 HIS 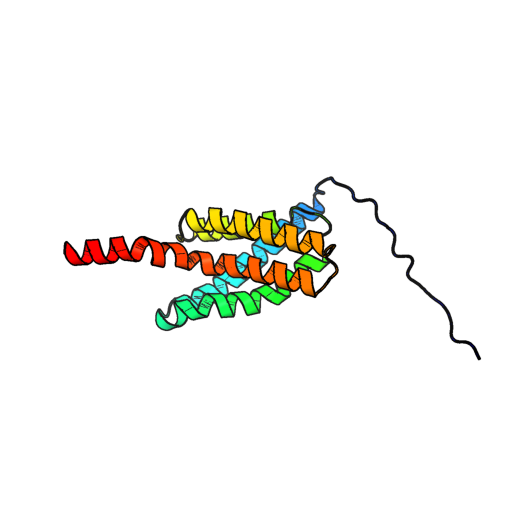A O 1
ATOM 726 N N . GLY A 1 96 ? 9.674 6.657 -6.786 1.00 71.19 96 GLY A N 1
ATOM 727 C CA . GLY A 1 96 ? 9.443 8.097 -6.896 1.00 71.19 96 GLY A CA 1
ATOM 728 C C . GLY A 1 96 ? 8.224 8.631 -6.130 1.00 71.19 96 GLY A C 1
ATOM 729 O O . GLY A 1 96 ? 7.378 7.890 -5.628 1.00 71.19 96 GLY A O 1
ATOM 730 N N . ILE A 1 97 ? 8.123 9.966 -6.068 1.00 73.88 97 ILE A N 1
ATOM 731 C CA . ILE A 1 97 ? 7.060 10.699 -5.349 1.00 73.88 97 ILE A CA 1
ATOM 732 C C . ILE A 1 97 ? 5.655 10.432 -5.926 1.00 73.88 97 ILE A C 1
ATOM 73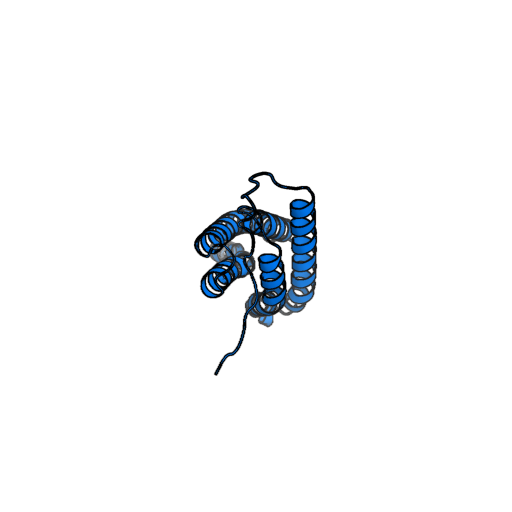4 O O . ILE A 1 97 ? 4.652 10.564 -5.226 1.00 73.88 97 ILE A O 1
ATOM 738 N N . TYR A 1 98 ? 5.579 10.009 -7.193 1.00 73.38 98 TYR A N 1
ATOM 739 C CA . TYR A 1 98 ? 4.329 9.668 -7.877 1.00 73.38 98 TYR A CA 1
ATOM 740 C C . TYR A 1 98 ? 3.590 8.511 -7.198 1.00 73.38 98 TYR A C 1
ATOM 742 O O . TYR A 1 98 ? 2.366 8.555 -7.082 1.00 73.38 98 TYR A O 1
ATOM 750 N N . SER A 1 99 ? 4.328 7.522 -6.681 1.00 75.06 99 SER A N 1
ATOM 751 C CA . SER A 1 99 ? 3.746 6.385 -5.960 1.00 75.06 99 SER A CA 1
ATOM 752 C C . SER A 1 99 ? 3.097 6.827 -4.645 1.00 75.06 99 SER A C 1
ATOM 754 O O . SER A 1 99 ? 2.033 6.336 -4.285 1.00 75.06 99 SER A O 1
ATOM 756 N N . LEU A 1 100 ? 3.679 7.816 -3.957 1.00 80.31 100 LEU A N 1
ATOM 757 C CA . LEU A 1 100 ? 3.119 8.371 -2.722 1.00 80.31 100 LEU A CA 1
ATOM 758 C C . LEU A 1 100 ? 1.816 9.144 -2.980 1.00 80.31 100 LEU A C 1
ATOM 760 O O . LEU A 1 100 ? 0.822 8.928 -2.288 1.00 80.31 100 LEU A O 1
ATOM 764 N N . LEU A 1 101 ? 1.806 10.016 -3.993 1.00 81.75 101 LEU A N 1
ATOM 765 C CA . LEU A 1 101 ? 0.618 10.778 -4.398 1.00 81.75 101 LEU A CA 1
ATOM 766 C C . LEU A 1 101 ? -0.526 9.853 -4.822 1.00 81.75 101 LEU A C 1
ATOM 768 O O . LEU A 1 101 ? -1.659 10.008 -4.362 1.00 81.75 101 LEU A O 1
ATOM 772 N N . ALA A 1 102 ? -0.226 8.863 -5.660 1.00 82.38 102 ALA A N 1
ATOM 773 C CA . ALA A 1 102 ? -1.221 7.910 -6.123 1.00 82.38 102 ALA A CA 1
ATOM 774 C C . ALA A 1 102 ? -1.733 7.016 -4.980 1.00 82.38 102 ALA A C 1
ATOM 776 O O . ALA A 1 102 ? -2.939 6.793 -4.881 1.00 82.38 102 ALA A O 1
ATOM 777 N N . ALA A 1 103 ? -0.858 6.574 -4.069 1.00 83.94 103 ALA A N 1
ATOM 778 C CA . ALA A 1 103 ? -1.250 5.811 -2.885 1.00 83.94 103 ALA A CA 1
ATOM 779 C C . ALA A 1 103 ? -2.167 6.600 -1.945 1.00 83.94 103 ALA A C 1
ATOM 781 O O . ALA A 1 103 ? -3.120 6.037 -1.410 1.00 83.94 103 ALA A O 1
ATOM 782 N N . PHE A 1 104 ? -1.916 7.899 -1.767 1.00 83.88 104 PHE A N 1
ATOM 783 C CA . PHE A 1 104 ? -2.773 8.763 -0.959 1.00 83.88 104 PHE A CA 1
ATOM 784 C C . PHE A 1 104 ? -4.174 8.895 -1.573 1.00 83.88 104 PHE A C 1
ATOM 786 O O . PHE A 1 104 ? -5.173 8.683 -0.886 1.00 83.88 104 PHE A O 1
ATOM 793 N N . ILE A 1 105 ? -4.260 9.174 -2.879 1.00 85.62 105 ILE A N 1
ATOM 794 C CA . ILE A 1 105 ? -5.540 9.334 -3.590 1.00 85.62 105 ILE A CA 1
ATOM 795 C C . ILE A 1 105 ? -6.322 8.014 -3.615 1.00 85.62 105 ILE A C 1
ATOM 797 O O . ILE A 1 105 ? -7.502 7.984 -3.266 1.00 85.62 105 ILE A O 1
ATOM 801 N N . LEU A 1 106 ? -5.674 6.909 -3.990 1.00 85.00 106 LEU A N 1
ATOM 802 C CA . LEU A 1 106 ? -6.308 5.589 -4.047 1.00 85.00 106 LEU A CA 1
ATOM 803 C C . LEU A 1 106 ? -6.673 5.068 -2.656 1.00 85.00 106 LEU A C 1
ATOM 805 O O . LEU A 1 106 ? -7.734 4.470 -2.491 1.00 85.00 106 LEU A O 1
ATOM 809 N N . GLY A 1 107 ? -5.833 5.330 -1.653 1.00 82.25 107 GLY A N 1
ATOM 810 C CA . GLY A 1 107 ? -6.117 5.022 -0.255 1.00 82.25 107 GLY A CA 1
ATOM 811 C C . GLY A 1 107 ? -7.353 5.762 0.249 1.00 82.25 107 GLY A C 1
ATOM 812 O O . GLY A 1 107 ? -8.218 5.143 0.865 1.00 82.25 107 GLY A O 1
ATOM 813 N N . LEU A 1 108 ? -7.486 7.048 -0.094 1.00 84.50 108 LEU A N 1
ATOM 814 C CA . LEU A 1 108 ? -8.659 7.854 0.246 1.00 84.50 108 LEU A CA 1
ATOM 815 C C . LEU A 1 108 ? -9.931 7.313 -0.420 1.00 84.50 108 LEU A C 1
ATOM 817 O O . LEU A 1 108 ? -10.966 7.178 0.232 1.00 84.50 108 LEU A O 1
ATOM 821 N N . ILE A 1 109 ? -9.852 6.957 -1.706 1.00 83.44 109 ILE A N 1
ATOM 822 C CA . ILE A 1 109 ? -10.966 6.343 -2.441 1.00 83.44 109 ILE A CA 1
ATOM 823 C C . ILE A 1 109 ? -11.359 5.013 -1.786 1.00 83.44 109 ILE A C 1
ATOM 825 O O . ILE A 1 109 ? -12.533 4.803 -1.478 1.00 83.44 109 ILE A O 1
ATOM 829 N N . ALA A 1 110 ? -10.392 4.139 -1.499 1.00 81.12 110 ALA A N 1
ATOM 830 C CA . ALA A 1 110 ? -10.634 2.8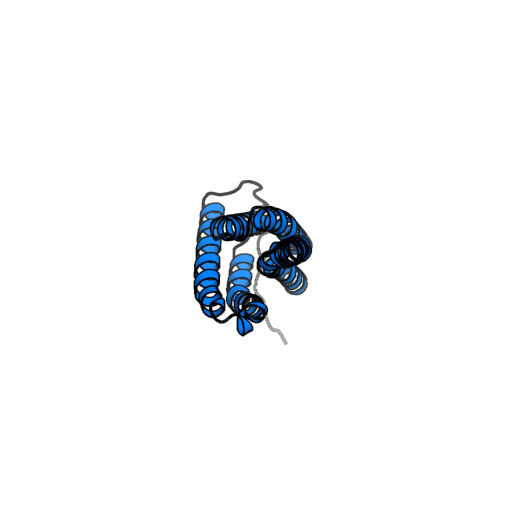51 -0.853 1.00 81.12 110 ALA A CA 1
ATOM 831 C C . ALA A 1 110 ? -11.327 3.000 0.513 1.00 81.12 110 ALA A C 1
ATOM 833 O O . ALA A 1 110 ? -12.228 2.223 0.843 1.00 81.12 110 ALA A O 1
ATOM 834 N N . ASP A 1 111 ? -10.948 4.016 1.288 1.00 82.00 111 ASP A N 1
ATOM 835 C CA . ASP A 1 111 ? -11.531 4.309 2.596 1.00 82.00 111 ASP A CA 1
ATOM 836 C C . ASP A 1 111 ? -12.968 4.834 2.489 1.00 82.00 111 ASP A C 1
ATOM 838 O O . ASP A 1 111 ? -13.847 4.400 3.235 1.00 82.00 111 ASP A O 1
ATOM 842 N N . ILE A 1 112 ? -13.251 5.698 1.505 1.00 80.25 112 ILE A N 1
ATOM 843 C CA . ILE A 1 112 ? -14.614 6.171 1.220 1.00 80.25 112 ILE A CA 1
ATOM 844 C C . ILE A 1 112 ? -15.512 5.000 0.799 1.00 80.25 112 ILE A C 1
ATOM 846 O O . ILE A 1 112 ? -16.616 4.863 1.328 1.00 80.25 112 ILE A O 1
ATOM 850 N N . LEU A 1 113 ? -15.044 4.114 -0.089 1.00 77.62 113 LEU A N 1
ATOM 851 C CA . LEU A 1 113 ? -15.819 2.941 -0.511 1.00 77.62 113 LEU A CA 1
ATOM 852 C C . LEU A 1 113 ? -16.091 1.977 0.651 1.00 77.62 113 LEU A C 1
ATOM 854 O O . LEU A 1 113 ? -17.208 1.468 0.784 1.00 77.62 113 LEU A O 1
ATOM 858 N N . CYS A 1 114 ? -15.108 1.747 1.524 1.00 73.56 114 CYS A N 1
ATOM 859 C CA . CYS A 1 114 ? -15.303 0.909 2.708 1.00 73.56 114 CYS A CA 1
ATOM 860 C C . CYS A 1 114 ? -16.267 1.552 3.714 1.00 73.56 114 CYS A C 1
ATOM 862 O O . CYS A 1 114 ? -17.104 0.851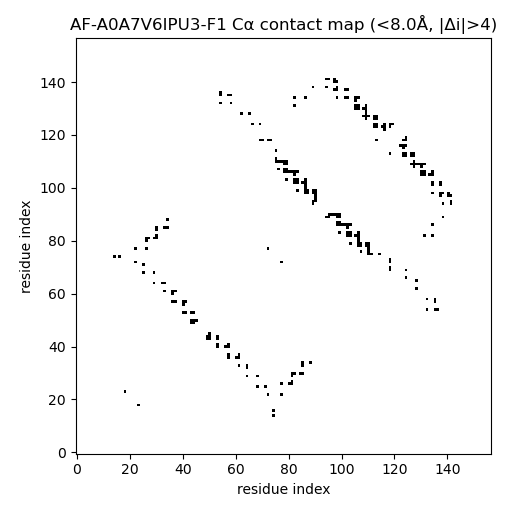 4.292 1.00 73.56 114 CYS A O 1
ATOM 864 N N . ARG A 1 115 ? -16.217 2.882 3.861 1.00 73.75 115 ARG A N 1
ATOM 865 C CA . ARG A 1 115 ? -17.162 3.648 4.681 1.00 73.75 115 ARG A CA 1
ATOM 866 C C . ARG A 1 115 ? -18.592 3.549 4.155 1.00 73.75 115 ARG A C 1
ATOM 868 O O . ARG A 1 115 ? -19.501 3.341 4.952 1.00 73.75 115 ARG A O 1
ATOM 875 N N . MET A 1 116 ? -18.804 3.628 2.840 1.00 65.12 116 MET A N 1
ATOM 876 C CA . MET A 1 116 ? -20.134 3.455 2.230 1.00 65.12 116 MET A CA 1
ATOM 877 C C . MET A 1 116 ? -20.739 2.072 2.524 1.00 65.12 116 MET A C 1
ATOM 879 O O . MET A 1 116 ? -21.953 1.938 2.649 1.00 65.12 116 MET A O 1
ATOM 883 N N . GLY A 1 117 ? -19.897 1.051 2.698 1.00 60.84 117 GLY A N 1
ATOM 884 C CA . GLY A 1 117 ? -20.305 -0.297 3.093 1.00 60.84 117 GLY A CA 1
ATOM 885 C C . GLY A 1 117 ? -20.381 -0.554 4.602 1.00 60.84 117 GLY A C 1
ATOM 886 O O . GLY A 1 117 ? -20.503 -1.722 4.990 1.00 60.84 117 GLY A O 1
ATOM 887 N N . ASN A 1 118 ? -20.249 0.481 5.448 1.00 64.56 118 ASN A N 1
ATOM 888 C CA . ASN A 1 118 ? -20.142 0.372 6.911 1.00 64.56 118 ASN A CA 1
ATOM 889 C C . ASN A 1 118 ? -19.077 -0.643 7.376 1.00 64.56 118 ASN A C 1
ATOM 891 O O . ASN A 1 118 ? -19.250 -1.294 8.404 1.00 64.56 118 ASN A O 1
ATOM 895 N N . TYR A 1 119 ? -18.008 -0.843 6.594 1.00 61.72 119 TYR A N 1
ATOM 896 C CA . TYR A 1 119 ? -16.949 -1.833 6.853 1.00 61.72 119 TYR A CA 1
ATOM 897 C C . TYR A 1 119 ? -17.434 -3.296 7.019 1.00 61.72 119 TYR A C 1
ATOM 899 O O . TYR A 1 119 ? -16.642 -4.172 7.347 1.00 61.72 119 TYR A O 1
ATOM 907 N N . ARG A 1 120 ? -18.721 -3.590 6.760 1.00 59.59 120 ARG A N 1
ATOM 908 C CA . ARG A 1 120 ? -19.362 -4.900 7.011 1.00 59.59 120 ARG A CA 1
ATOM 909 C C . ARG A 1 120 ? -19.827 -5.598 5.731 1.00 59.59 120 ARG A C 1
ATOM 911 O O . ARG A 1 120 ? -20.011 -6.812 5.713 1.00 59.59 120 ARG A O 1
ATOM 918 N N . SER A 1 121 ? -20.026 -4.847 4.645 1.00 65.25 121 SER A N 1
ATOM 919 C CA . SER A 1 121 ? -20.456 -5.397 3.357 1.00 65.25 121 SER A CA 1
ATOM 920 C C . SER A 1 121 ? -19.273 -5.938 2.549 1.00 65.25 121 SER A C 1
ATOM 922 O O . SER A 1 121 ? -18.526 -5.154 1.967 1.00 65.25 121 SER A O 1
ATOM 924 N N . PHE A 1 122 ? -19.216 -7.260 2.351 1.00 65.88 122 PHE A N 1
ATOM 925 C CA . PHE A 1 122 ? -18.194 -7.935 1.530 1.00 65.88 122 PHE A CA 1
ATOM 926 C C . PHE A 1 122 ? -17.988 -7.294 0.145 1.00 65.88 122 PHE A C 1
ATOM 928 O O . PHE A 1 122 ? -16.855 -7.101 -0.281 1.00 65.88 122 PHE A O 1
ATOM 935 N N . LYS A 1 123 ? -19.071 -6.875 -0.530 1.00 71.56 123 LYS A N 1
ATOM 936 C CA . LYS A 1 123 ? -18.995 -6.199 -1.840 1.00 71.56 123 LYS A CA 1
ATOM 937 C C . LYS A 1 123 ? -18.189 -4.893 -1.791 1.00 71.56 123 LYS A C 1
ATOM 939 O O . LYS A 1 123 ? -17.327 -4.673 -2.628 1.00 71.56 123 LYS A O 1
ATOM 944 N N . HIS A 1 124 ? -18.439 -4.050 -0.792 1.00 72.38 124 HIS A N 1
ATOM 945 C CA . HIS A 1 124 ? -17.769 -2.758 -0.629 1.00 72.38 124 HIS A CA 1
ATOM 946 C C . HIS A 1 124 ? -16.321 -2.933 -0.163 1.00 72.38 124 HIS A C 1
ATO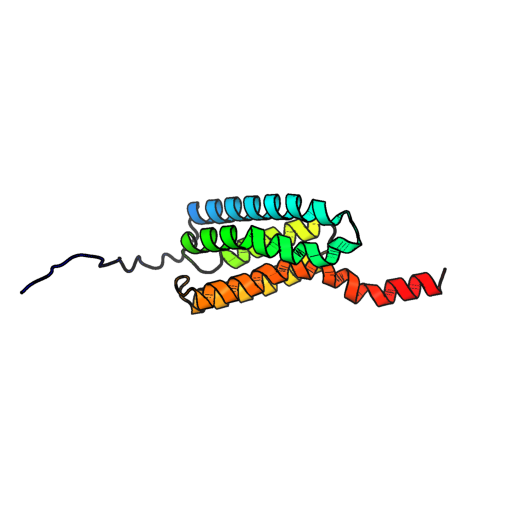M 948 O O . HIS A 1 124 ? -15.436 -2.245 -0.659 1.00 72.38 124 HIS A O 1
ATOM 954 N N . SER A 1 125 ? -16.065 -3.907 0.715 1.00 75.38 125 SER A N 1
ATOM 955 C CA . SER A 1 125 ? -14.713 -4.311 1.111 1.00 75.38 125 SER A CA 1
ATOM 956 C C . SER A 1 125 ? -13.890 -4.829 -0.070 1.00 75.38 125 SER A C 1
ATOM 958 O O . SER A 1 125 ? -12.710 -4.510 -0.170 1.00 75.38 125 SER A O 1
ATOM 960 N N . LEU A 1 126 ? -14.508 -5.584 -0.986 1.00 77.50 126 LEU A N 1
ATOM 961 C CA . LEU A 1 126 ? -13.859 -6.063 -2.205 1.00 77.50 126 LEU A CA 1
ATOM 962 C C . LEU A 1 126 ? -13.498 -4.906 -3.142 1.00 77.50 126 LEU A C 1
ATOM 964 O O . LEU A 1 126 ? -12.383 -4.872 -3.650 1.00 77.50 126 LEU A O 1
ATOM 968 N N . PHE A 1 127 ? -14.398 -3.937 -3.335 1.00 80.06 127 PHE A N 1
ATOM 969 C CA . PHE A 1 127 ? -14.078 -2.741 -4.118 1.00 80.06 127 PHE A CA 1
ATOM 970 C C . PHE A 1 127 ? -12.994 -1.887 -3.451 1.00 80.06 127 PHE A C 1
ATOM 972 O O . PHE A 1 127 ? -12.067 -1.454 -4.127 1.00 80.06 127 PHE A O 1
ATOM 979 N N . GLY A 1 128 ? -13.052 -1.690 -2.131 1.00 80.06 128 GLY A N 1
ATOM 980 C CA . GLY A 1 128 ? -11.998 -0.994 -1.390 1.00 80.06 128 GLY A CA 1
ATOM 981 C C . GLY A 1 128 ? -10.641 -1.680 -1.541 1.00 80.06 128 GLY A C 1
ATOM 982 O O . GLY A 1 128 ? -9.640 -1.022 -1.813 1.00 80.06 128 GLY A O 1
ATOM 983 N N . TYR A 1 129 ? -10.619 -3.012 -1.466 1.00 82.44 129 TYR A N 1
ATOM 984 C CA . TYR A 1 129 ? -9.424 -3.801 -1.733 1.00 82.44 129 TYR A CA 1
ATOM 985 C C . TYR A 1 129 ? -8.955 -3.695 -3.194 1.00 82.44 129 TYR A C 1
ATOM 987 O O . TYR A 1 129 ? -7.756 -3.609 -3.430 1.00 82.44 129 TYR A O 1
ATOM 995 N N . ALA A 1 130 ? -9.863 -3.642 -4.173 1.00 82.81 130 ALA A N 1
ATOM 996 C CA . ALA A 1 130 ? -9.495 -3.463 -5.576 1.00 82.81 130 ALA A CA 1
ATOM 997 C C . ALA A 1 130 ? -8.733 -2.145 -5.791 1.00 82.81 130 ALA A C 1
ATOM 999 O O . ALA A 1 130 ? -7.655 -2.156 -6.377 1.00 82.81 130 ALA A O 1
ATOM 1000 N N . PHE A 1 131 ? -9.227 -1.027 -5.247 1.00 82.12 131 PHE A N 1
ATOM 1001 C CA . PHE A 1 131 ? -8.513 0.256 -5.301 1.00 82.12 131 PHE A CA 1
ATOM 1002 C C . PHE A 1 131 ? -7.212 0.240 -4.493 1.00 82.12 131 PHE A C 1
ATOM 1004 O O . PHE A 1 131 ? -6.212 0.810 -4.926 1.00 82.12 131 PHE A O 1
ATOM 1011 N N . TYR A 1 132 ? -7.195 -0.454 -3.354 1.00 80.62 132 TYR A N 1
ATOM 1012 C CA . TYR A 1 132 ? -5.981 -0.641 -2.566 1.00 80.62 132 TYR A CA 1
ATOM 1013 C C . TYR A 1 132 ? -4.909 -1.433 -3.335 1.00 80.62 132 TYR A C 1
ATOM 1015 O O . TYR A 1 132 ? -3.741 -1.059 -3.333 1.00 80.62 132 TYR A O 1
ATOM 1023 N N . ALA A 1 133 ? -5.288 -2.492 -4.052 1.00 82.88 133 ALA A N 1
ATOM 1024 C CA . ALA A 1 133 ? -4.373 -3.291 -4.863 1.00 82.88 133 ALA A CA 1
ATOM 1025 C C . ALA A 1 133 ? -3.771 -2.481 -6.025 1.00 82.88 133 ALA A C 1
ATOM 1027 O O . ALA A 1 133 ? -2.608 -2.685 -6.375 1.00 82.88 133 ALA A O 1
ATOM 1028 N N . VAL A 1 134 ? -4.512 -1.507 -6.569 1.00 81.56 134 VAL A N 1
ATOM 1029 C CA . VAL A 1 134 ? -4.009 -0.591 -7.609 1.00 81.56 134 VAL A CA 1
ATOM 1030 C C . VAL A 1 134 ? -2.838 0.256 -7.103 1.00 81.56 134 VAL A C 1
ATOM 1032 O O . VAL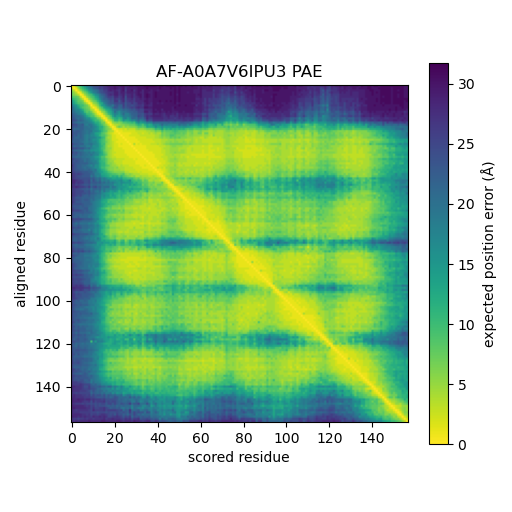 A 1 134 ? -1.999 0.635 -7.914 1.00 81.56 134 VAL A O 1
ATOM 1035 N N . ILE A 1 135 ? -2.681 0.469 -5.788 1.00 80.25 135 ILE A N 1
ATOM 1036 C CA . ILE A 1 135 ? -1.504 1.156 -5.226 1.00 80.25 135 ILE A CA 1
ATOM 1037 C C . ILE A 1 135 ? -0.207 0.454 -5.659 1.00 80.25 135 ILE A C 1
ATOM 1039 O O . ILE A 1 135 ? 0.760 1.123 -6.005 1.00 80.25 135 ILE A O 1
ATOM 1043 N N . MET A 1 136 ? -0.193 -0.878 -5.756 1.00 74.06 136 MET A N 1
ATOM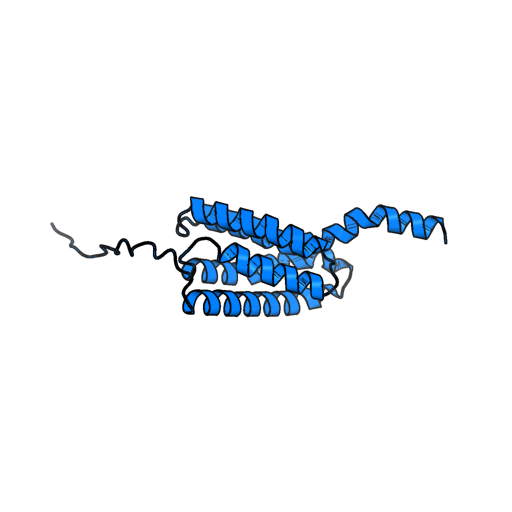 1044 C CA . MET A 1 136 ? 0.981 -1.622 -6.243 1.00 74.06 136 MET A CA 1
ATOM 1045 C C . MET A 1 136 ? 1.222 -1.429 -7.742 1.00 74.06 136 MET A C 1
ATOM 1047 O O . MET A 1 136 ? 2.360 -1.450 -8.200 1.00 74.06 136 MET A O 1
ATOM 1051 N N . ALA A 1 137 ? 0.164 -1.189 -8.517 1.00 74.19 137 ALA A N 1
ATOM 1052 C CA . ALA A 1 137 ? 0.278 -0.877 -9.937 1.00 74.19 137 ALA A CA 1
ATOM 1053 C C . ALA A 1 137 ? 0.779 0.562 -10.189 1.00 74.19 137 ALA A C 1
ATOM 1055 O O . ALA A 1 137 ? 1.209 0.886 -11.295 1.00 74.19 137 ALA A O 1
ATOM 1056 N N . THR A 1 138 ? 0.784 1.435 -9.174 1.00 73.06 138 THR A N 1
ATOM 1057 C CA . THR A 1 138 ? 1.325 2.799 -9.323 1.00 73.06 138 THR A CA 1
ATOM 1058 C C . THR A 1 138 ? 2.840 2.806 -9.524 1.00 73.06 138 THR A C 1
ATOM 1060 O O . THR A 1 138 ? 3.361 3.704 -10.175 1.00 73.06 138 THR A O 1
ATOM 1063 N N . SER A 1 139 ? 3.539 1.745 -9.114 1.00 69.69 139 SER A N 1
ATOM 1064 C CA . SER A 1 139 ? 4.955 1.521 -9.424 1.00 69.69 139 SER A CA 1
ATOM 1065 C C . SER A 1 139 ? 5.278 1.516 -10.925 1.00 69.69 139 SER A C 1
ATOM 1067 O O . SER A 1 139 ? 6.419 1.785 -11.293 1.00 69.69 139 SER A O 1
ATOM 1069 N N . TYR A 1 140 ? 4.298 1.254 -11.799 1.00 67.75 140 TYR A N 1
ATOM 1070 C CA . TYR A 1 140 ? 4.475 1.276 -13.259 1.00 67.75 140 TYR A CA 1
ATOM 1071 C C . TYR A 1 140 ? 4.236 2.654 -13.879 1.00 67.75 140 TYR A C 1
ATOM 1073 O O . TYR A 1 140 ? 4.597 2.870 -15.033 1.00 67.75 140 TYR A O 1
ATOM 1081 N N . PHE A 1 141 ? 3.654 3.608 -13.143 1.00 69.00 141 PHE A N 1
ATOM 1082 C CA . PHE A 1 141 ? 3.395 4.950 -13.674 1.00 69.00 141 PHE A CA 1
ATOM 1083 C C . PHE A 1 141 ? 4.667 5.650 -14.171 1.00 69.00 141 PHE A C 1
ATOM 1085 O O . PHE A 1 141 ? 4.646 6.151 -15.296 1.00 69.00 141 PHE A O 1
ATOM 1092 N N . PRO A 1 142 ? 5.788 5.658 -13.420 1.00 64.50 142 PRO A N 1
ATOM 1093 C CA . PRO A 1 142 ? 7.028 6.263 -13.896 1.00 64.50 142 PRO A CA 1
ATOM 1094 C C . PRO A 1 142 ? 7.516 5.661 -15.215 1.00 64.50 142 PRO A C 1
ATOM 1096 O O . PRO A 1 142 ? 8.021 6.398 -16.052 1.00 64.50 142 PRO A O 1
ATOM 1099 N N . MET A 1 143 ? 7.323 4.356 -15.429 1.00 65.00 143 MET A N 1
ATOM 1100 C CA . MET A 1 143 ? 7.700 3.670 -16.669 1.00 65.00 143 MET A CA 1
ATOM 1101 C C . MET A 1 143 ? 6.871 4.147 -17.869 1.00 65.00 143 MET A C 1
ATOM 1103 O O . MET A 1 143 ? 7.413 4.286 -18.958 1.00 65.00 143 MET A O 1
ATOM 1107 N N . ILE A 1 144 ? 5.580 4.430 -17.672 1.00 65.00 144 ILE A N 1
ATOM 1108 C CA . ILE A 1 144 ? 4.686 4.918 -18.735 1.00 65.00 144 ILE A CA 1
ATOM 1109 C C . ILE A 1 144 ? 4.978 6.389 -19.056 1.00 65.00 144 ILE A C 1
ATOM 1111 O O . ILE A 1 144 ? 5.121 6.742 -20.220 1.00 65.00 144 ILE A O 1
ATOM 1115 N N . PHE A 1 145 ? 5.111 7.244 -18.038 1.00 63.00 145 PHE A N 1
ATOM 1116 C CA . PHE A 1 145 ? 5.352 8.680 -18.236 1.00 63.00 145 PHE A CA 1
ATOM 1117 C C . PHE A 1 145 ? 6.794 9.013 -18.636 1.00 63.00 145 PHE A C 1
ATOM 1119 O O . PHE A 1 145 ? 7.027 10.026 -19.287 1.00 63.00 145 PHE A O 1
ATOM 1126 N N . SER A 1 146 ? 7.759 8.171 -18.264 1.00 59.66 146 SER A N 1
ATOM 1127 C CA . SER A 1 146 ? 9.166 8.338 -18.652 1.00 59.66 146 SER A CA 1
ATOM 1128 C C . SER A 1 146 ? 9.529 7.540 -19.906 1.00 59.66 146 SER A C 1
ATOM 1130 O O . SER A 1 146 ? 10.692 7.530 -20.293 1.00 59.66 146 SER A O 1
ATOM 1132 N N . ALA A 1 147 ? 8.571 6.869 -20.556 1.00 59.84 147 ALA A N 1
ATOM 1133 C CA . ALA A 1 147 ? 8.824 6.194 -21.826 1.00 59.84 147 ALA A CA 1
ATOM 1134 C C . ALA A 1 147 ? 9.324 7.196 -22.879 1.00 59.84 147 ALA A C 1
ATOM 1136 O O . ALA A 1 147 ? 10.337 6.949 -23.529 1.00 59.84 147 ALA A O 1
ATOM 1137 N N . ASP A 1 148 ? 8.684 8.364 -22.972 1.00 59.31 148 ASP A N 1
ATOM 1138 C CA . ASP A 1 148 ? 9.042 9.411 -23.935 1.00 59.31 148 ASP A CA 1
ATOM 1139 C C . ASP A 1 148 ? 10.446 9.979 -23.684 1.00 59.31 148 ASP A C 1
ATOM 1141 O O . ASP A 1 148 ? 11.213 10.188 -24.624 1.00 59.31 1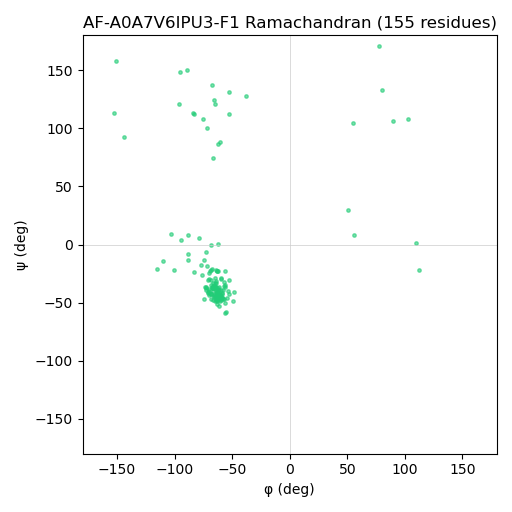48 ASP A O 1
ATOM 1145 N N . THR A 1 149 ? 10.836 10.163 -22.418 1.00 59.44 149 THR A N 1
ATOM 1146 C CA . THR A 1 149 ? 12.198 10.586 -22.053 1.00 59.44 149 THR A CA 1
ATOM 1147 C C . THR A 1 149 ? 13.227 9.479 -22.280 1.00 59.44 149 THR A C 1
ATOM 1149 O O . THR A 1 149 ? 14.366 9.773 -22.635 1.00 59.44 149 THR A O 1
ATOM 1152 N N . PHE A 1 150 ? 12.842 8.208 -22.149 1.00 59.97 150 PHE A N 1
ATOM 1153 C CA . PHE A 1 150 ? 13.693 7.067 -22.487 1.00 59.97 150 PHE A CA 1
ATOM 1154 C C . PHE A 1 150 ? 13.969 7.000 -23.998 1.00 59.97 150 PHE A C 1
ATOM 1156 O O . PHE A 1 150 ? 15.128 6.915 -24.400 1.00 59.97 150 PHE A O 1
ATOM 1163 N N . TYR A 1 151 ? 12.939 7.125 -24.843 1.00 62.59 151 TYR A N 1
ATOM 1164 C CA . TYR A 1 151 ? 13.103 7.173 -26.302 1.00 62.59 151 TYR A CA 1
ATOM 1165 C C . TYR A 1 151 ? 13.867 8.422 -26.763 1.00 62.59 151 TYR A C 1
ATOM 1167 O O . TYR A 1 151 ? 14.694 8.326 -27.667 1.00 62.59 151 TYR A O 1
ATOM 1175 N N . ALA A 1 152 ? 13.664 9.574 -26.115 1.00 62.22 152 ALA A N 1
ATOM 1176 C CA . ALA A 1 152 ? 14.420 10.794 -26.400 1.00 62.22 152 ALA A CA 1
ATOM 1177 C C . ALA A 1 152 ? 15.910 10.688 -26.020 1.00 62.22 152 ALA A C 1
ATOM 1179 O O . ALA A 1 152 ? 16.756 11.258 -26.709 1.00 62.22 152 ALA A O 1
ATOM 1180 N N . ASN A 1 153 ? 16.245 9.948 -24.958 1.00 60.62 153 ASN A N 1
ATOM 1181 C CA . ASN A 1 153 ? 17.633 9.672 -24.580 1.00 60.62 153 ASN A CA 1
ATOM 1182 C C . ASN A 1 153 ? 18.297 8.656 -25.519 1.00 60.62 153 ASN A C 1
ATOM 1184 O O . ASN A 1 153 ? 19.463 8.832 -25.858 1.00 60.62 153 ASN A O 1
ATOM 1188 N N . ILE A 1 154 ? 17.563 7.645 -25.998 1.00 61.47 154 ILE A N 1
ATOM 1189 C CA . ILE A 1 154 ? 18.065 6.708 -27.019 1.00 61.47 154 ILE A CA 1
ATOM 1190 C C . ILE A 1 154 ? 18.287 7.423 -28.360 1.00 61.47 154 ILE A C 1
ATOM 1192 O O . ILE A 1 154 ? 19.259 7.136 -29.040 1.00 61.47 154 ILE A O 1
ATOM 1196 N N . ALA A 1 155 ? 17.426 8.371 -28.737 1.00 60.22 155 ALA A N 1
ATOM 1197 C CA . ALA A 1 155 ? 17.586 9.139 -29.975 1.00 60.22 155 ALA A CA 1
ATOM 1198 C C . ALA A 1 155 ? 18.739 10.167 -29.933 1.00 60.22 155 ALA A C 1
ATOM 1200 O O . ALA A 1 155 ? 19.174 10.625 -30.986 1.00 60.22 155 ALA A O 1
ATOM 1201 N N . ASN A 1 156 ? 19.213 10.543 -28.739 1.00 56.53 156 ASN A N 1
ATOM 1202 C CA . ASN A 1 156 ? 20.352 11.449 -28.531 1.00 56.53 156 ASN A CA 1
ATOM 1203 C C . ASN A 1 156 ? 21.656 10.720 -28.130 1.00 56.53 156 ASN A C 1
ATOM 1205 O O . ASN A 1 156 ? 22.621 11.390 -27.760 1.00 56.53 156 ASN A O 1
ATOM 1209 N N . SER A 1 157 ? 21.687 9.380 -28.183 1.00 49.97 157 SER A N 1
ATOM 1210 C CA . SER A 1 157 ? 22.874 8.535 -27.947 1.00 49.97 157 SER A CA 1
ATOM 1211 C C . SER A 1 157 ? 23.328 7.872 -29.244 1.00 49.97 157 SER A C 1
ATOM 1213 O O . SER A 1 157 ? 24.556 7.726 -29.424 1.00 49.97 157 SER A O 1
#